Protein AF-A0A0B6Y5S5-F1 (afdb_monomer)

Solvent-accessible surface area (backbone atoms only — not comparable to full-atom values): 5526 Å² total; per-residue (Å²): 138,87,89,57,64,93,36,53,77,49,74,50,65,43,91,93,40,55,30,34,25,37,36,32,30,59,44,97,84,78,44,77,48,79,48,78,47,81,34,83,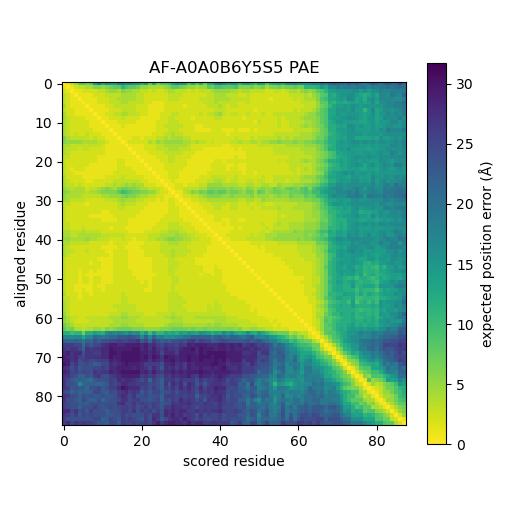93,39,25,59,68,58,53,52,51,52,52,52,50,44,50,53,56,51,50,55,54,50,70,76,47,84,80,68,71,101,80,68,79,80,83,58,61,71,74,58,65,56,58,68,70,76,75,126

InterPro domains:
  IPR006020 PTB/PI domain [PF00640] (8-63)
  IPR006020 PTB/PI domain [PS01179] (2-67)
  IPR011993 PH-like domain superfamily [G3DSA:2.30.29.30] (1-64)
  IPR039576 Amyloid beta precursor protein binding family B member 1/2/3 [PTHR14058] (2-73)

Mean predicted aligned error: 9.63 Å

Foldseek 3Di:
DDDDLVFWDDKDADPVAQQKIWTWGQDPVRDIDIDIGGHPPGCVVVVVVSVVVNLVVVVVVCVVCVPDPPPDDDDPPPVVVVVVVPPD

Organism: NCBI:txid1028688

Nearest PDB structures (foldseek):
  6itu-assembly1_A  TM=9.021E-01  e=6.362E-03  Homo sapiens
  2ela-assembly2_B  TM=8.992E-01  e=2.137E-02  Homo sapiens
  3d8e-assembly4_D  TM=8.514E-01  e=2.005E-02  Homo sapiens
  5yi8-assembly1_A-2  TM=7.203E-01  e=8.689E-02  Drosophila melanogaster
  3to1-assembly1_A  TM=4.771E-01  e=4.248E+00  Saccharomyces cerevisiae S288C

pLDDT: mean 82.55, std 21.0, range [36.88, 98.31]

Sequence (88 aa):
EECRVRFLSFMGIALDNVKLCAFIMHTSQNKFMCHVVHCEPSAGPLCKTIEAACKLRYQKCLDAHPQTPKGGLQGKRVKEVLSAGVKA

Secondary structure (DSSP, 8-state):
----GGGEEEEEE-SS-TTEEEEEEE-TTS-EEEEEEE-SS-SHHHHHHHHHHHHHHHHHHHHT-TT--S-S-----HHHHHHTTS--

Structure (mmCIF, N/CA/C/O backbone):
data_AF-A0A0B6Y5S5-F1
#
_entry.id   AF-A0A0B6Y5S5-F1
#
loop_
_atom_site.group_PDB
_atom_site.id
_atom_site.type_symbol
_atom_site.label_atom_id
_atom_site.label_alt_id
_atom_site.label_comp_id
_atom_site.label_asym_id
_atom_site.label_entity_id
_atom_site.label_seq_id
_atom_site.pdbx_PDB_ins_code
_atom_site.Cartn_x
_atom_site.Cartn_y
_atom_site.Cartn_z
_atom_site.occupancy
_atom_site.B_iso_or_equiv
_atom_site.auth_seq_id
_atom_site.auth_comp_id
_atom_site.auth_asym_id
_atom_site.auth_atom_id
_atom_site.pdbx_PDB_model_num
ATOM 1 N N . GLU A 1 1 ? -16.688 3.347 -6.725 1.00 67.56 1 GLU A N 1
ATOM 2 C CA . GLU A 1 1 ? -16.276 2.693 -5.465 1.00 67.56 1 GLU A CA 1
ATOM 3 C C . GLU A 1 1 ? -15.352 3.606 -4.664 1.00 67.56 1 GLU A C 1
ATOM 5 O O . GLU A 1 1 ? -14.431 4.178 -5.236 1.00 67.56 1 GLU A O 1
ATOM 10 N N . GLU A 1 2 ? -15.616 3.789 -3.367 1.00 85.69 2 GLU A N 1
ATOM 11 C CA . GLU A 1 2 ? -14.793 4.609 -2.459 1.00 85.69 2 GLU A CA 1
ATOM 12 C C . GLU A 1 2 ? -13.814 3.710 -1.678 1.00 85.69 2 GLU A C 1
ATOM 14 O O . GLU A 1 2 ? -14.234 2.820 -0.939 1.00 85.69 2 GLU A O 1
ATOM 19 N N . CYS A 1 3 ? -12.503 3.951 -1.798 1.00 90.94 3 CYS A N 1
ATOM 20 C CA . CYS A 1 3 ? -11.470 3.155 -1.123 1.00 90.94 3 CYS A CA 1
ATOM 21 C C . CYS A 1 3 ? -11.072 3.773 0.227 1.00 90.94 3 CYS A C 1
ATOM 23 O O . CYS A 1 3 ? -10.184 4.624 0.305 1.00 90.94 3 CYS A O 1
ATOM 25 N N . ARG A 1 4 ? -11.734 3.366 1.317 1.00 93.62 4 ARG A N 1
ATOM 26 C CA . ARG A 1 4 ? -11.473 3.924 2.656 1.00 93.62 4 ARG A CA 1
ATOM 27 C C . ARG A 1 4 ? -10.275 3.267 3.335 1.00 93.62 4 ARG A C 1
ATOM 29 O O . ARG A 1 4 ? -10.285 2.076 3.624 1.00 93.62 4 ARG A O 1
ATOM 36 N N . VAL A 1 5 ? -9.327 4.097 3.765 1.00 94.56 5 VAL A N 1
ATOM 37 C CA . VAL A 1 5 ? -8.089 3.715 4.475 1.00 94.56 5 VAL A CA 1
ATOM 38 C C . VAL A 1 5 ? -8.310 2.762 5.658 1.00 94.56 5 VAL A C 1
ATOM 40 O O . VAL A 1 5 ? -7.494 1.882 5.896 1.00 94.56 5 VAL A O 1
ATOM 43 N N . ARG A 1 6 ? -9.419 2.900 6.401 1.00 93.62 6 ARG A N 1
ATOM 44 C CA . ARG A 1 6 ? -9.719 2.038 7.564 1.00 93.62 6 ARG A CA 1
ATOM 45 C C . ARG A 1 6 ? -9.964 0.565 7.218 1.00 93.62 6 ARG A C 1
ATOM 47 O O . ARG A 1 6 ? -9.969 -0.250 8.130 1.00 93.62 6 ARG A O 1
ATOM 54 N N . PHE A 1 7 ? -10.228 0.257 5.952 1.00 95.19 7 PHE A N 1
ATOM 55 C CA . PHE A 1 7 ? -10.502 -1.099 5.481 1.00 95.19 7 PHE A CA 1
ATOM 56 C C . PHE A 1 7 ? -9.346 -1.683 4.667 1.00 95.19 7 PHE A C 1
ATOM 58 O O . PHE A 1 7 ? -9.429 -2.831 4.241 1.00 95.19 7 PHE A O 1
ATOM 65 N N . LEU A 1 8 ? -8.276 -0.914 4.446 1.00 95.75 8 LEU A N 1
ATOM 66 C CA . LEU A 1 8 ? -7.085 -1.388 3.757 1.00 95.75 8 LEU A CA 1
ATOM 67 C C . LEU A 1 8 ? -6.309 -2.322 4.688 1.00 95.75 8 LEU A C 1
ATOM 69 O O . LEU A 1 8 ? -5.946 -1.932 5.797 1.00 95.75 8 LEU A O 1
ATOM 73 N N . SER A 1 9 ? -6.063 -3.548 4.236 1.00 95.06 9 SER A N 1
ATOM 74 C CA . SER A 1 9 ? -5.323 -4.562 4.992 1.00 95.06 9 SER A CA 1
ATOM 75 C C . SER A 1 9 ? -3.878 -4.698 4.518 1.00 95.06 9 SER A C 1
ATOM 77 O O . SER A 1 9 ? -2.976 -4.813 5.341 1.00 95.06 9 SER A O 1
ATOM 79 N N . PHE A 1 10 ? -3.647 -4.634 3.204 1.00 96.38 10 PHE A N 1
ATOM 80 C CA . PHE A 1 10 ? -2.322 -4.760 2.594 1.00 96.38 10 PHE A CA 1
ATOM 81 C C . PHE A 1 10 ? -2.163 -3.823 1.399 1.00 96.38 10 PHE A C 1
ATOM 83 O O . PHE A 1 10 ? -3.140 -3.470 0.740 1.00 96.38 10 PHE A O 1
ATOM 90 N N . MET A 1 11 ? -0.922 -3.445 1.099 1.00 97.56 11 MET A N 1
ATOM 91 C CA . MET A 1 11 ? -0.548 -2.692 -0.097 1.00 97.56 11 MET A CA 1
ATOM 92 C C . MET A 1 11 ? 0.891 -3.026 -0.492 1.00 97.56 11 MET A C 1
ATOM 94 O O . MET A 1 11 ? 1.733 -3.227 0.382 1.00 97.56 11 MET A O 1
ATOM 98 N N . GLY A 1 12 ? 1.180 -3.027 -1.792 1.00 96.62 12 GLY A N 1
ATOM 99 C CA . GLY A 1 12 ? 2.527 -3.226 -2.317 1.00 96.62 12 GLY A CA 1
ATOM 100 C C . GLY A 1 12 ? 2.692 -2.706 -3.741 1.00 96.62 12 GLY A C 1
ATOM 101 O O . GLY A 1 12 ? 1.714 -2.442 -4.437 1.00 96.62 12 GLY A O 1
ATOM 102 N N . ILE A 1 13 ? 3.948 -2.562 -4.156 1.00 98.06 13 ILE A N 1
ATOM 103 C CA . ILE A 1 13 ? 4.361 -2.266 -5.534 1.00 98.06 13 ILE A CA 1
ATOM 104 C C . ILE A 1 13 ? 4.903 -3.570 -6.125 1.00 98.06 13 ILE A C 1
ATOM 106 O O . ILE A 1 13 ? 5.554 -4.330 -5.406 1.00 98.06 13 ILE A O 1
ATOM 110 N N . ALA A 1 14 ? 4.619 -3.849 -7.396 1.00 97.44 14 ALA A N 1
ATOM 111 C CA . ALA A 1 14 ? 5.126 -5.049 -8.053 1.00 97.44 14 ALA A CA 1
ATOM 112 C C . ALA A 1 14 ? 6.659 -4.995 -8.199 1.00 97.44 14 ALA A C 1
ATOM 114 O O . ALA A 1 14 ? 7.233 -3.939 -8.472 1.00 97.44 14 ALA A O 1
ATOM 115 N N . LEU A 1 15 ? 7.321 -6.140 -8.001 1.00 96.38 15 LEU A N 1
ATOM 116 C CA . LEU A 1 15 ? 8.786 -6.247 -8.035 1.00 96.38 15 LEU A CA 1
ATOM 117 C C . LEU A 1 15 ? 9.349 -6.114 -9.455 1.00 96.38 15 LEU A C 1
ATOM 119 O O . LEU A 1 15 ? 10.403 -5.520 -9.657 1.00 96.38 15 LEU A O 1
ATOM 123 N N . ASP A 1 16 ? 8.639 -6.670 -10.429 1.00 97.00 16 ASP A N 1
ATOM 124 C CA . ASP A 1 16 ? 8.987 -6.699 -11.849 1.00 97.00 16 ASP A CA 1
ATOM 125 C C . ASP A 1 16 ? 8.500 -5.457 -12.613 1.00 97.00 16 ASP A C 1
ATOM 127 O O . ASP A 1 16 ? 9.007 -5.156 -13.694 1.00 97.00 16 ASP A O 1
ATOM 131 N N . ASN A 1 17 ? 7.547 -4.703 -12.054 1.00 97.44 17 ASN A N 1
ATOM 132 C CA . ASN A 1 17 ? 7.025 -3.488 -12.667 1.00 97.44 17 ASN A CA 1
ATOM 133 C C . ASN A 1 17 ? 6.662 -2.406 -11.637 1.00 97.44 17 ASN A C 1
ATOM 135 O O . ASN A 1 17 ? 5.560 -2.368 -11.092 1.00 97.44 17 ASN A O 1
ATOM 139 N N . VAL A 1 18 ? 7.554 -1.426 -11.472 1.00 97.69 18 VAL A N 1
ATOM 140 C CA . VAL A 1 18 ? 7.388 -0.311 -10.521 1.00 97.69 18 VAL A CA 1
ATOM 141 C C . VAL A 1 18 ? 6.207 0.620 -10.822 1.00 97.69 18 VAL A C 1
ATOM 143 O O . VAL A 1 18 ? 5.850 1.442 -9.975 1.00 97.69 18 VAL A O 1
ATOM 146 N N . LYS A 1 19 ? 5.603 0.533 -12.014 1.00 98.31 19 LYS A N 1
ATOM 147 C CA . LYS A 1 19 ? 4.394 1.289 -12.373 1.00 98.31 19 LYS A CA 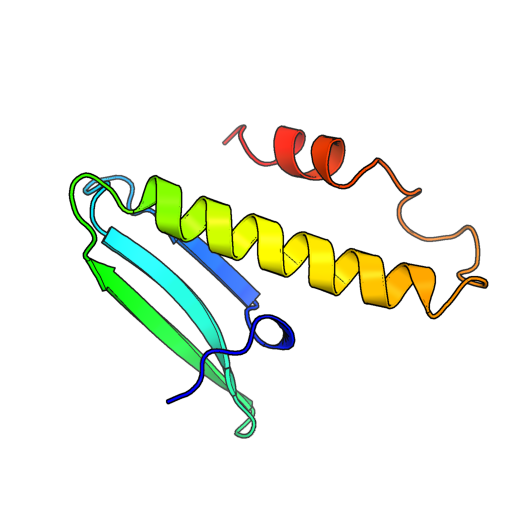1
ATOM 148 C C . LYS A 1 19 ? 3.120 0.640 -11.844 1.00 98.31 19 LYS A C 1
ATOM 150 O O . LYS A 1 19 ? 2.090 1.305 -11.804 1.00 98.31 19 LYS A O 1
ATOM 155 N N . LEU A 1 20 ? 3.176 -0.625 -11.433 1.00 98.25 20 LEU A N 1
ATOM 156 C CA . LEU A 1 20 ? 2.038 -1.348 -10.883 1.00 98.25 20 LEU A CA 1
ATOM 157 C C . LEU A 1 20 ? 2.104 -1.373 -9.359 1.00 98.25 20 LEU A C 1
ATOM 159 O O . LEU A 1 20 ? 3.100 -1.781 -8.763 1.00 98.25 20 LEU A O 1
ATOM 163 N N . CYS A 1 21 ? 1.008 -0.990 -8.716 1.00 97.88 21 CYS A N 1
ATOM 164 C CA . CYS A 1 21 ? 0.778 -1.289 -7.311 1.00 97.88 21 CYS A CA 1
ATOM 165 C C . CYS A 1 21 ? -0.583 -1.932 -7.110 1.00 97.88 21 CYS A C 1
ATOM 167 O O . CYS A 1 21 ? -1.473 -1.839 -7.956 1.00 97.88 21 CYS A O 1
ATOM 169 N N . ALA A 1 22 ? -0.739 -2.583 -5.966 1.00 97.94 22 ALA A N 1
ATOM 170 C CA . ALA A 1 22 ? -2.011 -3.125 -5.548 1.00 97.94 22 ALA A CA 1
ATOM 171 C C . ALA A 1 22 ? -2.267 -2.853 -4.071 1.00 97.94 22 ALA A C 1
ATOM 173 O O . ALA A 1 22 ? -1.336 -2.751 -3.268 1.00 97.94 22 ALA A O 1
ATOM 174 N N . PHE A 1 23 ? -3.541 -2.772 -3.706 1.00 97.38 23 PHE A N 1
ATOM 175 C CA . PHE A 1 23 ? -3.970 -2.770 -2.315 1.00 97.38 23 PHE A CA 1
ATOM 176 C C . PHE A 1 23 ? -5.195 -3.659 -2.117 1.00 97.38 23 PHE A C 1
ATOM 178 O O . PHE A 1 23 ? -6.046 -3.802 -2.997 1.00 97.38 23 PHE A O 1
ATOM 185 N N . ILE A 1 24 ? -5.273 -4.265 -0.936 1.00 97.56 24 ILE A N 1
ATOM 186 C CA . ILE A 1 24 ? -6.338 -5.178 -0.536 1.00 97.56 24 ILE A CA 1
ATOM 187 C C . ILE A 1 24 ? -7.224 -4.460 0.471 1.00 97.56 24 ILE A C 1
ATOM 189 O O . ILE A 1 24 ? -6.734 -3.911 1.459 1.00 97.56 24 ILE A O 1
ATOM 193 N N . MET A 1 25 ? -8.532 -4.480 0.225 1.00 96.06 25 MET A N 1
ATOM 194 C CA . MET A 1 25 ? -9.531 -3.935 1.138 1.00 96.06 25 MET A CA 1
ATOM 195 C C . MET A 1 25 ? -10.486 -5.014 1.626 1.00 96.06 25 MET A C 1
ATOM 197 O O . MET A 1 25 ? -10.940 -5.849 0.842 1.00 96.06 25 MET A O 1
ATOM 201 N N . HIS A 1 26 ? -10.825 -4.960 2.911 1.00 95.38 26 HIS A N 1
ATOM 202 C CA . HIS A 1 26 ? -11.921 -5.732 3.485 1.00 95.38 26 HIS A CA 1
ATOM 203 C C . HIS A 1 26 ? -13.258 -5.054 3.184 1.00 95.38 26 HIS A C 1
ATOM 205 O O . HIS A 1 26 ? -13.404 -3.841 3.327 1.00 95.38 26 HIS A O 1
ATOM 211 N N . THR A 1 27 ? -14.238 -5.831 2.744 1.00 92.94 27 THR A N 1
ATOM 212 C CA . THR A 1 27 ? -15.572 -5.335 2.401 1.00 92.94 27 THR A CA 1
ATOM 213 C C . THR A 1 27 ? -16.582 -5.678 3.491 1.00 92.94 27 THR A C 1
ATOM 215 O O . THR A 1 27 ? -16.382 -6.590 4.293 1.00 92.94 27 THR A O 1
ATOM 218 N N . SER A 1 28 ? -17.726 -4.990 3.487 1.00 89.94 28 SER A N 1
ATOM 219 C CA . SER A 1 28 ? -18.840 -5.280 4.402 1.00 89.94 28 SER A CA 1
ATOM 220 C C . SER A 1 28 ? -19.408 -6.694 4.246 1.00 89.94 28 SER A C 1
ATOM 222 O O . SER A 1 28 ? -20.004 -7.219 5.179 1.00 89.94 28 SER A O 1
ATOM 224 N N . GLN A 1 29 ? -19.190 -7.336 3.095 1.00 92.00 29 GLN A N 1
ATOM 225 C CA . GLN A 1 29 ? -19.600 -8.717 2.825 1.00 92.00 29 GLN A CA 1
ATOM 226 C C . GLN A 1 29 ? -18.601 -9.755 3.358 1.00 92.00 29 GLN A C 1
ATOM 228 O O . GLN A 1 29 ? -18.641 -10.910 2.941 1.00 92.00 29 GLN A O 1
ATOM 233 N N . ASN A 1 30 ? -17.671 -9.344 4.224 1.00 91.69 30 ASN A N 1
ATOM 234 C CA . ASN A 1 30 ? -16.582 -10.174 4.727 1.00 91.69 30 ASN A CA 1
ATOM 235 C C . ASN A 1 30 ? -15.714 -10.792 3.611 1.00 91.69 30 ASN A C 1
ATOM 237 O O . ASN A 1 30 ? -15.247 -11.924 3.715 1.00 91.69 30 ASN A O 1
ATOM 241 N N . LYS A 1 31 ? -15.518 -10.050 2.517 1.00 94.75 31 LYS A N 1
ATOM 242 C CA . LYS A 1 31 ? -14.652 -10.441 1.398 1.00 94.75 31 LYS A CA 1
ATOM 243 C C . LYS A 1 31 ? -13.443 -9.520 1.334 1.00 94.75 31 LYS A C 1
ATOM 245 O O . LYS A 1 31 ? -13.477 -8.403 1.844 1.00 94.75 31 LYS A O 1
ATOM 250 N N . PHE A 1 32 ? -12.397 -9.973 0.656 1.00 95.94 32 PHE A N 1
ATOM 251 C CA . PHE A 1 32 ? -11.239 -9.149 0.336 1.00 95.94 32 PHE A CA 1
ATOM 252 C C . PHE A 1 32 ? -11.232 -8.836 -1.156 1.00 95.94 32 PHE A C 1
ATOM 254 O O . PHE A 1 32 ? -11.397 -9.733 -1.980 1.00 95.94 32 PHE A O 1
ATOM 261 N N . MET A 1 33 ? -11.055 -7.563 -1.497 1.00 95.25 33 MET A N 1
ATOM 262 C CA . MET A 1 33 ? -10.936 -7.104 -2.878 1.00 95.25 33 MET A CA 1
ATOM 263 C C . MET A 1 33 ? -9.553 -6.511 -3.108 1.00 95.25 33 MET A C 1
ATOM 265 O O . MET A 1 33 ? -9.146 -5.582 -2.407 1.00 95.25 33 MET A O 1
ATOM 269 N N . CYS A 1 34 ? -8.852 -7.049 -4.102 1.00 96.25 34 CYS A N 1
ATOM 270 C CA . CYS A 1 34 ? -7.583 -6.520 -4.578 1.00 96.25 34 CYS A CA 1
ATOM 271 C C . CYS A 1 34 ? -7.845 -5.510 -5.697 1.00 96.25 34 CYS A C 1
ATOM 273 O O . CYS A 1 34 ? -8.537 -5.822 -6.665 1.00 96.25 34 CYS A O 1
ATOM 275 N N . HIS A 1 35 ? -7.288 -4.313 -5.559 1.00 95.94 35 HIS A N 1
ATOM 276 C CA . HIS A 1 35 ? -7.338 -3.269 -6.574 1.00 95.94 35 HIS A CA 1
ATOM 277 C C . HIS A 1 35 ? -5.929 -3.066 -7.101 1.00 95.94 35 HIS A C 1
ATOM 279 O O . HIS A 1 35 ? -5.025 -2.800 -6.313 1.00 95.94 35 HIS A O 1
ATOM 285 N N . VAL A 1 36 ? -5.755 -3.193 -8.414 1.00 97.00 36 VAL A N 1
ATOM 286 C CA . VAL A 1 36 ? -4.475 -2.985 -9.095 1.00 97.00 36 VAL A CA 1
ATOM 287 C C . VAL A 1 36 ? -4.531 -1.651 -9.824 1.00 97.00 36 VAL A C 1
ATOM 289 O O . VAL A 1 36 ? -5.510 -1.353 -10.506 1.00 97.00 36 VAL A O 1
ATOM 292 N N . VAL A 1 37 ? -3.488 -0.845 -9.669 1.00 96.44 37 VAL A N 1
ATOM 293 C CA . VAL A 1 37 ? -3.388 0.493 -10.247 1.00 96.44 37 VAL A CA 1
ATOM 294 C C . VAL A 1 37 ? -2.087 0.601 -11.030 1.00 96.44 37 VAL A C 1
ATOM 296 O O . VAL A 1 37 ? -1.029 0.191 -10.553 1.00 96.44 37 VAL A O 1
ATOM 299 N N . HIS A 1 38 ? -2.177 1.175 -12.227 1.00 97.81 38 HIS A N 1
ATOM 300 C CA . HIS A 1 38 ? -1.025 1.574 -13.024 1.00 97.81 38 HIS A CA 1
ATOM 301 C C . HIS A 1 38 ? -0.784 3.080 -12.868 1.00 97.81 38 HIS A C 1
ATOM 303 O O . HIS A 1 38 ? -1.709 3.880 -13.010 1.00 97.81 38 HIS A O 1
ATOM 309 N N . CYS A 1 39 ? 0.449 3.472 -12.568 1.00 96.38 39 CYS A N 1
ATOM 310 C CA . CYS A 1 39 ? 0.854 4.855 -12.336 1.00 96.38 39 CYS A CA 1
ATOM 311 C C . CYS A 1 39 ? 2.163 5.161 -13.063 1.00 96.38 39 CYS A C 1
ATOM 313 O O . CYS A 1 39 ? 3.110 4.379 -13.004 1.00 96.38 39 CYS A O 1
ATOM 315 N N . GLU A 1 40 ? 2.250 6.338 -13.682 1.00 95.88 40 GLU A N 1
ATOM 316 C CA . GLU A 1 40 ? 3.477 6.825 -14.313 1.00 95.88 40 GLU A CA 1
ATOM 317 C C . GLU A 1 40 ? 4.058 8.022 -13.542 1.00 95.88 40 GLU A C 1
ATOM 319 O O . GLU A 1 40 ? 3.292 8.854 -13.056 1.00 95.88 40 GLU A O 1
ATOM 324 N N . PRO A 1 41 ? 5.395 8.139 -13.406 1.00 95.81 41 PRO A N 1
ATOM 325 C CA . PRO A 1 41 ? 6.431 7.207 -13.874 1.00 95.81 41 PRO A CA 1
ATOM 326 C C . PRO A 1 41 ? 6.609 5.967 -12.976 1.00 95.81 41 PRO A C 1
ATOM 328 O O . PRO A 1 41 ? 7.259 5.011 -13.388 1.00 95.81 41 PRO A O 1
ATOM 331 N N . SER A 1 42 ? 6.054 5.973 -11.761 1.00 97.81 42 SER A N 1
ATOM 332 C CA . SER A 1 42 ? 6.013 4.818 -10.857 1.00 97.81 42 SER A CA 1
ATOM 333 C C . SER A 1 42 ? 4.836 4.925 -9.886 1.00 97.81 42 SER A C 1
ATOM 335 O O . SER A 1 42 ? 4.296 6.009 -9.658 1.00 97.81 42 SER A O 1
ATOM 337 N N 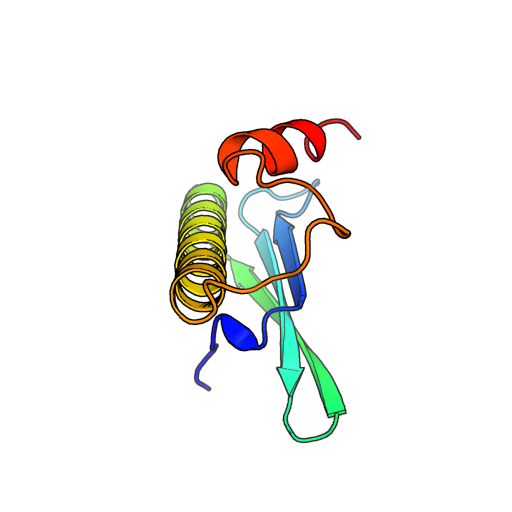. ALA A 1 43 ? 4.477 3.814 -9.247 1.00 98.25 43 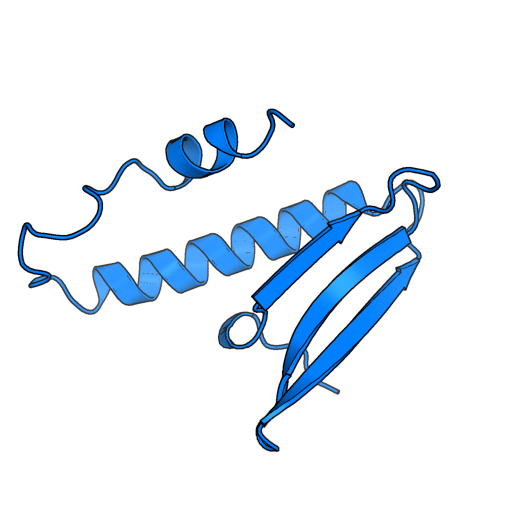ALA A N 1
ATOM 338 C CA . ALA A 1 43 ? 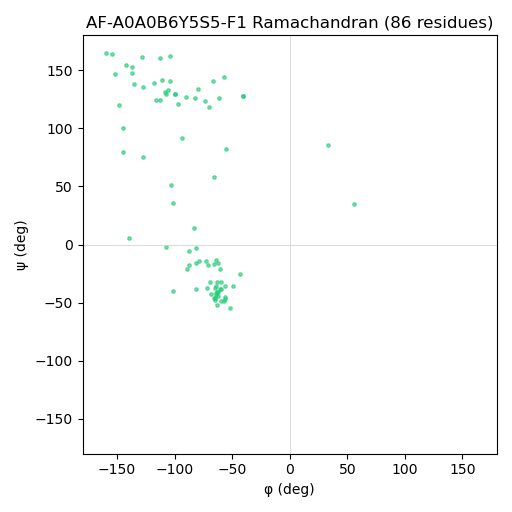3.463 3.770 -8.199 1.00 98.25 43 A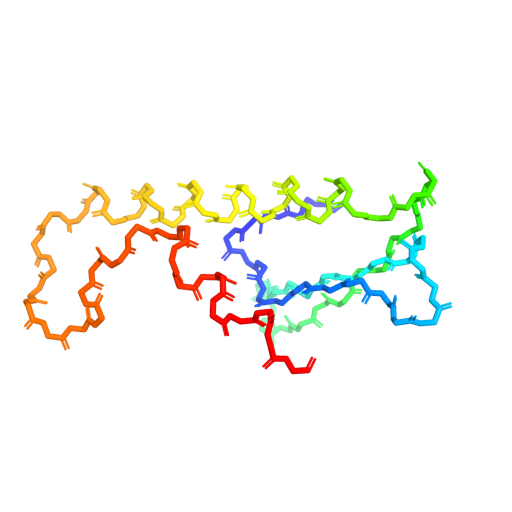LA A CA 1
ATOM 339 C C . ALA A 1 43 ? 3.981 4.196 -6.808 1.00 98.25 43 ALA A C 1
ATOM 341 O O . ALA A 1 43 ? 3.206 4.289 -5.854 1.00 98.25 43 ALA A O 1
ATOM 342 N N . GLY A 1 44 ? 5.279 4.498 -6.682 1.00 97.44 44 GLY A N 1
ATOM 343 C CA . GLY A 1 44 ? 5.923 4.901 -5.428 1.00 97.44 44 GLY A CA 1
ATOM 344 C C . GLY A 1 44 ? 5.219 6.059 -4.706 1.00 97.44 44 GLY A C 1
ATOM 345 O O . GLY A 1 44 ? 4.836 5.895 -3.543 1.00 97.44 44 GLY A O 1
ATOM 346 N N . PRO A 1 45 ? 4.996 7.211 -5.367 1.00 97.69 45 PRO A N 1
ATOM 347 C CA . PRO A 1 45 ? 4.311 8.355 -4.762 1.00 97.69 45 PRO A CA 1
ATOM 348 C C . PRO A 1 45 ? 2.883 8.041 -4.292 1.00 97.69 45 PRO A C 1
ATOM 350 O O . PRO A 1 45 ? 2.473 8.489 -3.215 1.00 97.69 45 PRO A O 1
ATOM 353 N N . LEU A 1 46 ? 2.143 7.225 -5.054 1.00 96.44 46 LEU A N 1
ATOM 354 C CA . LEU A 1 46 ? 0.798 6.783 -4.682 1.00 96.44 46 LEU A CA 1
ATOM 355 C C . LEU A 1 46 ? 0.848 5.945 -3.399 1.00 96.44 46 LEU A C 1
ATOM 357 O O . LEU A 1 46 ? 0.174 6.269 -2.419 1.00 96.44 46 LEU A O 1
ATOM 361 N N . CYS A 1 47 ? 1.705 4.923 -3.360 1.00 97.25 47 CYS A N 1
ATOM 362 C CA . CYS A 1 47 ? 1.864 4.080 -2.179 1.00 97.25 47 CYS A CA 1
ATOM 363 C C . CYS A 1 47 ? 2.336 4.877 -0.955 1.00 97.25 47 CYS A C 1
ATOM 365 O O . CYS A 1 47 ? 1.835 4.655 0.144 1.00 97.25 47 CYS A O 1
ATOM 367 N N . LYS A 1 48 ? 3.233 5.858 -1.116 1.00 97.06 48 LYS A N 1
ATOM 368 C CA . LYS A 1 48 ? 3.669 6.726 -0.006 1.00 97.06 48 LYS A CA 1
ATOM 369 C C . LYS A 1 48 ? 2.542 7.596 0.544 1.00 97.06 48 LYS A C 1
ATOM 371 O O . LYS A 1 48 ? 2.448 7.782 1.757 1.00 97.06 48 LYS A O 1
ATOM 376 N N . THR A 1 49 ? 1.668 8.085 -0.328 1.00 97.38 49 THR A N 1
ATOM 377 C CA . THR A 1 49 ? 0.480 8.847 0.077 1.00 97.38 49 THR A CA 1
ATOM 378 C C . THR A 1 49 ? -0.490 7.973 0.872 1.00 97.38 49 THR A C 1
ATOM 380 O O . THR A 1 49 ? -0.938 8.370 1.950 1.00 97.38 49 THR A O 1
ATOM 383 N N . ILE A 1 50 ? -0.759 6.754 0.395 1.00 96.56 50 ILE A N 1
ATOM 384 C CA . ILE A 1 50 ? -1.614 5.790 1.101 1.00 96.56 50 ILE A CA 1
ATOM 385 C C . ILE A 1 50 ? -0.992 5.409 2.454 1.00 96.56 50 ILE A C 1
ATOM 387 O O . ILE A 1 50 ? -1.680 5.435 3.472 1.00 96.56 50 ILE A O 1
ATOM 391 N N . GLU A 1 51 ? 0.318 5.146 2.503 1.00 96.50 51 GLU A N 1
ATOM 392 C CA . GLU A 1 51 ? 1.061 4.863 3.739 1.00 96.50 51 GLU A CA 1
ATOM 393 C C . GLU A 1 51 ? 0.900 5.998 4.766 1.00 96.50 51 GLU A C 1
ATOM 395 O O . GLU A 1 51 ? 0.613 5.749 5.941 1.00 96.50 51 GLU A O 1
ATOM 400 N N . ALA A 1 52 ? 1.048 7.255 4.337 1.00 96.56 52 ALA A N 1
ATOM 401 C CA . ALA A 1 52 ? 0.864 8.419 5.200 1.00 96.56 52 ALA A CA 1
ATOM 402 C C . ALA A 1 52 ? -0.578 8.531 5.722 1.00 96.56 52 ALA A C 1
ATOM 404 O O . ALA A 1 52 ? -0.785 8.796 6.909 1.00 96.56 52 ALA A O 1
ATOM 405 N N . ALA A 1 53 ? -1.574 8.270 4.874 1.00 96.75 53 ALA A N 1
ATOM 406 C CA . ALA A 1 53 ? -2.977 8.276 5.272 1.00 96.75 53 ALA A CA 1
ATOM 407 C C . ALA A 1 53 ? -3.288 7.173 6.301 1.00 96.75 53 ALA A C 1
ATOM 409 O O . ALA A 1 53 ? -3.939 7.449 7.314 1.00 96.75 53 ALA A O 1
ATOM 410 N N . CYS A 1 54 ? -2.768 5.955 6.097 1.00 96.06 54 CYS A N 1
ATOM 411 C CA . CYS A 1 54 ? -2.868 4.851 7.058 1.00 96.06 54 CYS A CA 1
ATOM 412 C C . CYS A 1 54 ? -2.285 5.248 8.419 1.00 96.06 54 CYS A C 1
ATOM 414 O O . CYS A 1 54 ? -2.949 5.101 9.447 1.00 96.06 54 CYS A O 1
ATOM 416 N N . LYS A 1 55 ? -1.080 5.831 8.429 1.00 93.25 55 LYS A N 1
ATOM 417 C CA . LYS A 1 55 ? -0.419 6.308 9.654 1.00 93.25 55 LYS A CA 1
ATOM 418 C C . LYS A 1 55 ? -1.229 7.367 10.384 1.00 93.25 55 LYS A C 1
ATOM 420 O O . LYS A 1 55 ? -1.426 7.251 11.589 1.00 93.25 55 LYS A O 1
ATOM 425 N N . LEU A 1 56 ? -1.706 8.390 9.675 1.00 95.50 56 LEU A N 1
ATOM 426 C CA . LEU A 1 56 ? -2.502 9.462 10.275 1.00 95.50 56 LEU A CA 1
ATOM 427 C C . LEU A 1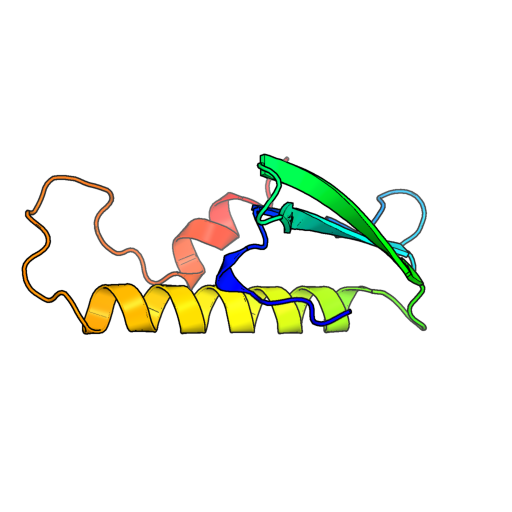 56 ? -3.810 8.925 10.857 1.00 95.50 56 LEU A C 1
ATOM 429 O O . LEU A 1 56 ? -4.218 9.320 11.947 1.00 95.50 56 LEU A O 1
ATOM 433 N N . ARG A 1 57 ? -4.467 8.000 10.152 1.00 94.81 57 ARG A N 1
ATOM 434 C CA . ARG A 1 57 ? -5.695 7.366 10.632 1.00 94.81 57 ARG A CA 1
ATOM 435 C C . ARG A 1 57 ? -5.454 6.547 11.898 1.00 94.81 57 ARG A C 1
ATOM 437 O O . ARG A 1 57 ? -6.294 6.610 12.798 1.00 94.81 57 ARG A O 1
ATOM 444 N N . TYR A 1 58 ? -4.348 5.806 11.942 1.00 93.12 58 TYR A N 1
ATOM 445 C CA . TYR A 1 58 ? -3.935 5.017 13.099 1.00 93.12 58 TYR A CA 1
ATOM 446 C C . TYR A 1 58 ? -3.597 5.912 14.293 1.00 93.12 58 TYR A C 1
ATOM 448 O O . TYR A 1 58 ? -4.155 5.717 15.369 1.00 93.12 58 TYR A O 1
ATOM 456 N N . GLN A 1 59 ? -2.796 6.961 14.084 1.00 92.44 59 GLN A N 1
ATOM 457 C CA . GLN A 1 59 ? -2.460 7.929 15.129 1.00 92.44 59 GLN A CA 1
ATOM 458 C C . GLN A 1 59 ? -3.721 8.560 15.739 1.00 92.44 59 GLN A C 1
ATOM 460 O O . GLN A 1 59 ? -3.876 8.556 16.953 1.00 92.44 59 GLN A O 1
ATOM 465 N N . LYS A 1 60 ? -4.694 8.966 14.908 1.00 92.06 60 LYS A N 1
ATOM 466 C CA . LYS A 1 60 ? -5.987 9.490 15.388 1.00 92.06 60 LYS A CA 1
ATOM 467 C C . LYS A 1 60 ? -6.775 8.496 16.251 1.00 92.06 60 LYS A C 1
ATOM 469 O O . LYS A 1 60 ? -7.519 8.924 17.125 1.00 92.06 60 LYS A O 1
ATOM 474 N N . CYS A 1 61 ? -6.668 7.186 16.001 1.00 89.94 61 CYS A N 1
ATOM 475 C CA . CYS A 1 61 ? -7.287 6.185 16.880 1.00 89.94 61 CYS A CA 1
ATOM 476 C C . CYS A 1 61 ? -6.609 6.137 18.249 1.00 89.94 61 CYS A C 1
ATOM 478 O O . CYS A 1 61 ? -7.312 6.030 19.251 1.00 89.94 61 CYS A O 1
ATOM 480 N N . LEU A 1 62 ? -5.275 6.190 18.276 1.00 89.56 62 LEU A N 1
ATOM 481 C CA . LEU A 1 62 ? -4.495 6.143 19.512 1.00 89.56 62 LEU A CA 1
ATOM 482 C C . LEU A 1 62 ? -4.747 7.382 20.371 1.00 89.56 62 LEU A C 1
ATOM 484 O O . LEU A 1 62 ? -5.036 7.254 21.556 1.00 89.56 62 LEU A O 1
ATOM 488 N N . ASP A 1 63 ? -4.723 8.564 19.756 1.00 89.69 63 ASP A N 1
ATOM 489 C CA . ASP A 1 63 ? -4.927 9.833 20.461 1.00 89.69 63 ASP A CA 1
ATOM 490 C C . ASP A 1 63 ? -6.337 9.933 21.073 1.00 89.69 63 ASP A C 1
ATOM 492 O O . ASP A 1 63 ? -6.516 10.519 22.137 1.00 89.69 63 ASP A O 1
ATOM 496 N N . ALA A 1 64 ? -7.342 9.321 20.434 1.00 90.56 64 ALA A N 1
ATOM 497 C CA . ALA A 1 64 ? -8.711 9.263 20.949 1.00 90.56 64 ALA A CA 1
ATOM 498 C C . ALA A 1 64 ? -8.887 8.307 22.148 1.00 90.56 64 ALA A C 1
ATOM 500 O O . ALA A 1 64 ? -9.909 8.382 22.828 1.00 90.56 64 ALA A O 1
ATOM 501 N N . HIS A 1 65 ? -7.915 7.427 22.426 1.00 82.38 65 HIS A N 1
ATOM 502 C CA . HIS A 1 65 ? -7.965 6.463 23.532 1.00 82.38 65 HIS A CA 1
ATOM 503 C C . HIS A 1 65 ? -6.696 6.552 24.404 1.00 82.38 65 HIS A C 1
ATOM 505 O O . HIS A 1 65 ? -5.847 5.654 24.364 1.00 82.38 65 HIS A O 1
ATOM 511 N N . PRO A 1 66 ? -6.567 7.593 25.254 1.00 63.50 66 PRO A N 1
ATOM 512 C CA . PRO A 1 66 ? -5.357 7.846 26.047 1.00 63.50 66 PRO A CA 1
ATOM 513 C C . PRO A 1 66 ? -4.998 6.736 27.052 1.00 63.50 66 PRO A C 1
ATOM 515 O O . PRO A 1 66 ? -3.879 6.705 27.555 1.00 63.50 66 PRO A O 1
ATOM 518 N N . GLN A 1 67 ? -5.935 5.832 27.362 1.00 59.22 67 GLN A N 1
ATOM 519 C CA . GLN A 1 67 ? -5.836 4.831 28.434 1.00 59.22 67 GLN A CA 1
ATOM 520 C C . GLN A 1 67 ? -5.486 3.422 27.940 1.00 59.22 67 GLN A C 1
ATOM 522 O O . GLN A 1 67 ? -5.976 2.435 28.485 1.00 59.22 67 GLN A O 1
ATOM 527 N N . THR A 1 68 ? -4.655 3.286 26.906 1.00 53.62 68 THR A N 1
ATOM 528 C CA . THR A 1 68 ? -4.208 1.942 26.507 1.00 53.62 68 THR A CA 1
ATOM 529 C C . THR A 1 68 ? -3.257 1.396 27.588 1.00 53.62 68 THR A C 1
ATOM 531 O O . THR A 1 68 ? -2.214 2.013 27.831 1.00 53.62 68 THR A O 1
ATOM 534 N N . PRO A 1 69 ? -3.580 0.274 28.271 1.00 45.25 69 PRO A N 1
ATOM 535 C CA . PRO A 1 69 ? -2.713 -0.316 29.286 1.00 45.25 69 PRO A CA 1
ATOM 536 C C . PRO A 1 69 ? -1.338 -0.628 28.694 1.00 45.25 69 PRO A C 1
ATOM 538 O O . PRO A 1 69 ? -1.227 -1.033 27.537 1.00 45.25 69 PRO A O 1
ATOM 541 N N . LYS A 1 70 ? -0.289 -0.452 29.501 1.00 45.84 70 LYS A N 1
ATOM 542 C CA . LYS A 1 70 ? 1.131 -0.661 29.166 1.00 45.84 70 LYS A CA 1
ATOM 543 C C . LYS A 1 70 ? 1.480 -2.140 28.881 1.00 45.84 70 LYS A C 1
ATOM 545 O O . LYS A 1 70 ? 2.336 -2.705 29.552 1.00 45.84 70 LYS A O 1
ATOM 550 N N . GLY A 1 71 ? 0.825 -2.771 27.905 1.00 45.00 71 GLY A N 1
ATOM 551 C CA . GLY A 1 71 ? 0.938 -4.207 27.621 1.00 45.00 71 GLY A CA 1
ATOM 552 C C . GLY A 1 71 ? 0.991 -4.606 26.143 1.00 45.00 71 GLY A C 1
ATOM 553 O O . GLY A 1 71 ? 1.008 -5.795 25.852 1.00 45.00 71 GLY A O 1
ATOM 554 N N . GLY A 1 72 ? 1.049 -3.667 25.195 1.00 41.88 72 GLY A N 1
ATOM 555 C CA . GLY A 1 72 ? 1.166 -3.992 23.770 1.00 41.88 72 GLY A CA 1
ATOM 556 C C . GLY A 1 72 ? 1.955 -2.925 23.027 1.00 41.88 72 GLY A C 1
ATOM 557 O O . GLY A 1 72 ? 1.568 -1.764 23.068 1.00 41.88 72 GLY A O 1
ATOM 558 N N . LEU A 1 73 ? 3.079 -3.328 22.418 1.00 51.19 73 LEU A N 1
ATOM 559 C CA . LEU A 1 73 ? 3.964 -2.545 21.538 1.00 51.19 73 LEU A CA 1
ATOM 560 C C . LEU A 1 73 ? 4.045 -1.054 21.903 1.00 51.19 73 LEU A C 1
ATOM 562 O O . LEU A 1 73 ? 3.341 -0.219 21.338 1.00 51.19 73 LEU A O 1
ATOM 566 N N . GLN A 1 74 ? 4.948 -0.736 22.842 1.00 41.97 74 GLN A N 1
ATOM 567 C CA . GLN A 1 74 ? 5.348 0.638 23.150 1.00 41.97 74 GLN A CA 1
ATOM 568 C C . GLN A 1 74 ? 5.482 1.440 21.858 1.00 41.97 74 GLN A C 1
ATOM 570 O O . GLN A 1 74 ? 6.164 1.005 20.927 1.00 41.97 74 GLN A O 1
ATOM 575 N N . GLY A 1 75 ? 4.810 2.593 21.833 1.00 48.12 75 GLY A N 1
ATOM 576 C CA . GLY A 1 75 ? 4.810 3.551 20.742 1.00 48.12 75 GLY A CA 1
ATOM 577 C C . GLY A 1 75 ? 6.220 3.990 20.375 1.00 48.12 75 GLY A C 1
ATOM 578 O O . GLY A 1 75 ? 6.677 5.067 20.741 1.00 48.12 75 GLY A O 1
ATOM 579 N N . LYS A 1 76 ? 6.895 3.179 19.569 1.00 44.91 76 LYS A N 1
ATOM 580 C CA . LYS A 1 76 ? 7.867 3.681 18.622 1.00 44.91 76 LYS A CA 1
ATOM 58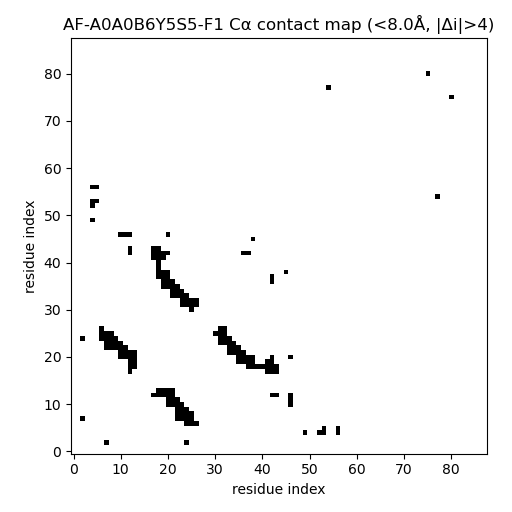1 C C . LYS A 1 76 ? 7.074 4.582 17.694 1.00 44.91 76 LYS A C 1
ATOM 583 O O . LYS A 1 76 ? 6.051 4.158 17.151 1.00 44.91 76 LYS A O 1
ATOM 588 N N . ARG A 1 77 ? 7.516 5.835 17.531 1.00 52.25 77 ARG A N 1
ATOM 589 C CA . ARG A 1 77 ? 6.987 6.734 16.493 1.00 52.25 77 ARG A CA 1
ATOM 590 C C . ARG A 1 77 ? 6.804 5.886 15.241 1.00 5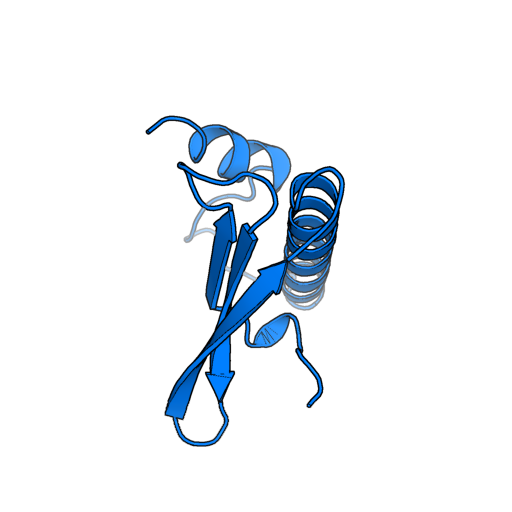2.25 77 ARG A C 1
ATOM 592 O O . ARG A 1 77 ? 7.752 5.212 14.859 1.00 52.25 77 ARG A O 1
ATOM 599 N N . VAL A 1 78 ? 5.630 5.897 14.612 1.00 53.91 78 VAL A N 1
ATOM 600 C CA . VAL A 1 78 ? 5.297 5.060 13.435 1.00 53.91 78 VAL A CA 1
ATOM 601 C C . VAL A 1 78 ? 6.410 4.995 12.369 1.00 53.91 78 VAL A C 1
ATOM 603 O O . VAL A 1 78 ? 6.522 4.015 11.640 1.00 53.91 78 VAL A O 1
ATOM 606 N N . LYS A 1 79 ? 7.274 6.018 12.303 1.00 49.44 79 LYS A N 1
ATOM 607 C CA . LYS A 1 79 ? 8.505 6.069 11.499 1.00 49.44 79 LYS A CA 1
ATOM 608 C C . LYS A 1 79 ? 9.503 4.923 11.777 1.00 49.44 79 LYS A C 1
ATOM 610 O O . LYS A 1 79 ? 10.136 4.457 10.840 1.00 49.44 79 LYS A O 1
ATOM 615 N N . GLU A 1 80 ? 9.638 4.460 13.017 1.00 44.94 80 GLU A N 1
ATOM 616 C CA . GLU A 1 80 ? 10.604 3.432 13.439 1.00 44.94 80 GLU A CA 1
ATOM 617 C C . GLU A 1 80 ? 10.123 2.003 13.146 1.00 44.94 80 GLU A C 1
ATOM 619 O O . GLU A 1 80 ? 10.913 1.165 12.724 1.00 44.94 80 GLU A O 1
ATOM 624 N N . VAL A 1 81 ? 8.824 1.728 13.316 1.00 52.91 81 VAL A N 1
ATOM 625 C CA . VAL A 1 81 ? 8.251 0.382 13.105 1.00 52.91 81 VAL A CA 1
ATOM 626 C C . VAL A 1 81 ? 8.269 -0.007 11.623 1.00 52.91 81 VAL A C 1
ATOM 628 O O . VAL A 1 81 ? 8.467 -1.168 11.287 1.00 52.91 81 VAL A O 1
ATOM 631 N N . LEU A 1 82 ? 8.121 0.967 10.722 1.00 53.91 82 LEU A N 1
ATOM 632 C CA . LEU A 1 82 ? 8.046 0.714 9.279 1.00 53.91 82 LEU A CA 1
ATOM 633 C C . LEU A 1 82 ? 9.408 0.722 8.579 1.00 53.91 82 LEU A C 1
ATOM 635 O O . LEU A 1 82 ? 9.544 0.112 7.527 1.00 53.91 82 LEU A O 1
ATOM 639 N N . SER A 1 83 ? 10.427 1.346 9.179 1.00 46.53 83 SER A N 1
ATOM 640 C CA . SER A 1 83 ? 11.822 1.206 8.733 1.00 46.53 83 SER A CA 1
ATOM 641 C C . SER A 1 83 ? 12.317 -0.239 8.893 1.00 46.53 83 SER A C 1
ATOM 643 O O . SER A 1 83 ? 13.020 -0.762 8.033 1.00 46.53 83 SER A O 1
ATOM 645 N N . ALA A 1 84 ? 11.870 -0.927 9.950 1.00 46.22 84 ALA A N 1
ATOM 646 C CA . ALA A 1 84 ? 12.209 -2.327 10.197 1.00 46.22 84 ALA A CA 1
ATOM 647 C C . ALA A 1 84 ? 11.545 -3.316 9.215 1.00 46.22 84 ALA A C 1
ATOM 649 O O . ALA A 1 84 ? 12.011 -4.443 9.097 1.00 46.22 84 ALA A O 1
ATOM 650 N N . GLY A 1 85 ? 10.486 -2.908 8.503 1.00 45.06 85 GLY A N 1
ATOM 651 C CA . GLY A 1 85 ? 9.777 -3.741 7.522 1.00 45.06 85 GLY A CA 1
ATOM 652 C C . GLY A 1 85 ? 10.346 -3.689 6.099 1.00 45.06 85 GLY A C 1
ATOM 653 O O . GLY A 1 85 ? 9.883 -4.433 5.243 1.00 45.06 85 GLY A O 1
ATOM 654 N N . VAL A 1 86 ? 11.343 -2.834 5.834 1.00 48.38 86 VAL A N 1
ATOM 655 C CA . VAL A 1 86 ? 12.057 -2.748 4.542 1.00 48.38 86 VAL A CA 1
ATOM 656 C C . VAL A 1 86 ? 13.421 -3.431 4.675 1.00 48.38 86 VAL A C 1
ATOM 658 O O . VAL A 1 86 ? 14.470 -2.849 4.421 1.00 48.38 86 VAL A O 1
ATOM 661 N N . LYS A 1 87 ? 13.411 -4.665 5.173 1.00 39.19 87 LYS A N 1
ATOM 662 C CA . LYS A 1 87 ? 14.516 -5.620 5.052 1.00 39.19 87 LYS A CA 1
ATOM 663 C C . LYS A 1 87 ? 13.911 -7.009 4.897 1.00 39.19 87 LYS A C 1
ATOM 665 O O . LYS A 1 87 ? 13.801 -7.757 5.863 1.00 39.19 87 LYS A O 1
ATOM 670 N N . ALA A 1 88 ? 13.483 -7.297 3.679 1.00 36.88 88 ALA A N 1
ATOM 671 C CA . ALA A 1 88 ? 13.360 -8.641 3.142 1.00 36.88 88 ALA A CA 1
ATOM 672 C C . ALA A 1 88 ? 13.989 -8.603 1.750 1.00 36.88 88 ALA A C 1
ATOM 674 O O . ALA A 1 88 ? 13.722 -7.603 1.042 1.00 36.88 88 ALA A O 1
#

Radius of gyration: 15.11 Å; Cα contacts (8 Å, |Δi|>4): 89; chains: 1; bounding box: 34×20×44 Å